Protein AF-A0A8X8D3J2-F1 (afdb_monomer)

Mean predicted aligned error: 17.14 Å

Solvent-accessible surface area (backbone atoms only — not comparable to full-atom values): 5319 Å² total; per-residue (Å²): 135,84,85,78,51,69,69,61,51,51,52,51,52,50,52,52,52,52,52,51,52,57,56,56,56,66,74,53,80,70,58,89,77,68,68,70,75,76,75,72,85,76,87,86,78,82,88,75,87,54,96,86,69,46,66,72,56,54,29,61,75,68,75,41,52,74,68,59,48,50,72,69,41,77,87,54,85,81,110

pLDDT: mean 76.06, std 13.65, range [38.0, 93.81]

Organism: Populus tomentosa (NCBI:txid118781)

Secondary structure (DSSP, 8-state):
-----HHHHHHHHHHHHHHHHHHHHHHT-S-TTT-----PPP----PPP-TT--HHHHHHHTT--HHHHHHHHTT----

Structure (mmCIF, N/CA/C/O backbone):
data_AF-A0A8X8D3J2-F1
#
_entry.id   AF-A0A8X8D3J2-F1
#
loop_
_atom_site.group_PDB
_atom_site.id
_atom_site.type_symbol
_atom_site.label_atom_id
_atom_site.label_alt_id
_atom_site.label_comp_id
_atom_site.label_asym_id
_atom_site.label_entity_id
_atom_site.label_seq_id
_atom_site.pdbx_PDB_ins_code
_atom_site.Cartn_x
_atom_site.Cartn_y
_atom_site.Cartn_z
_atom_site.occupancy
_atom_site.B_iso_or_equiv
_atom_site.auth_seq_id
_atom_site.auth_comp_id
_atom_site.auth_asym_id
_atom_site.auth_atom_id
_atom_site.pdbx_PDB_model_num
ATOM 1 N N . MET A 1 1 ? -25.573 -8.537 62.470 1.00 38.00 1 MET A N 1
ATOM 2 C CA . MET A 1 1 ? -26.303 -8.501 61.181 1.00 38.00 1 MET A CA 1
ATOM 3 C C . MET A 1 1 ? -26.637 -7.043 60.891 1.00 38.00 1 MET A C 1
ATOM 5 O O . MET A 1 1 ? -27.347 -6.440 61.685 1.00 38.00 1 MET A O 1
ATOM 9 N N . ALA A 1 2 ? -26.038 -6.429 59.867 1.00 50.78 2 ALA A N 1
ATOM 10 C CA . ALA A 1 2 ? -26.236 -5.005 59.588 1.00 50.78 2 ALA A CA 1
ATOM 11 C C . ALA A 1 2 ? -27.598 -4.775 58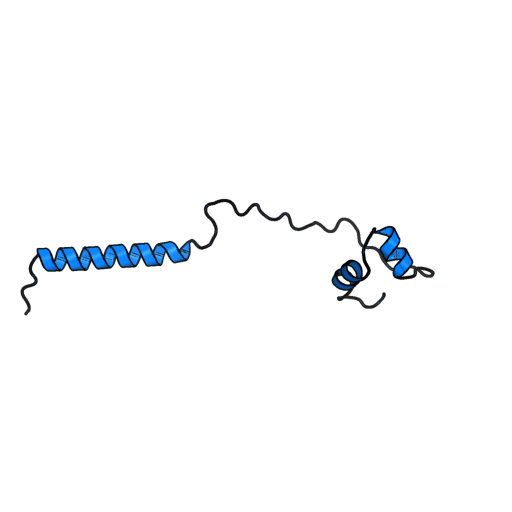.911 1.00 50.78 2 ALA A C 1
ATOM 13 O O . ALA A 1 2 ? -27.893 -5.364 57.873 1.00 50.78 2 ALA A O 1
ATOM 14 N N . ARG A 1 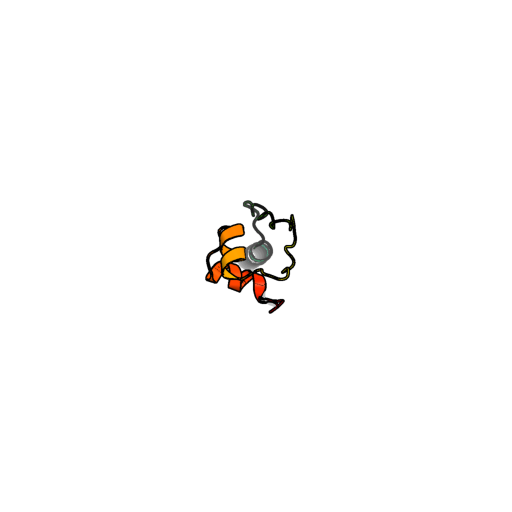3 ? -28.435 -3.924 59.511 1.00 57.66 3 ARG A N 1
ATOM 15 C CA . ARG A 1 3 ? -29.733 -3.509 58.969 1.00 57.66 3 ARG A CA 1
ATOM 16 C C . ARG A 1 3 ? -29.479 -2.467 57.878 1.00 57.66 3 ARG A C 1
ATOM 18 O O . ARG A 1 3 ? -29.363 -1.281 58.168 1.00 57.66 3 ARG A O 1
ATOM 25 N N . SER A 1 4 ? -29.319 -2.918 56.636 1.00 57.56 4 SER A N 1
ATOM 26 C CA . SER A 1 4 ? -29.159 -2.012 55.496 1.00 57.56 4 SER A CA 1
ATOM 27 C C . SER A 1 4 ? -30.456 -1.231 55.271 1.00 57.56 4 SER A C 1
ATOM 29 O O . SER A 1 4 ? -31.529 -1.818 55.128 1.00 57.56 4 SER A O 1
ATOM 31 N N . SER A 1 5 ? -30.373 0.100 55.271 1.00 67.94 5 SER A N 1
ATOM 32 C CA . SER A 1 5 ? -31.499 0.966 54.916 1.00 67.94 5 SER A CA 1
ATOM 33 C C . SER A 1 5 ? -31.779 0.852 53.415 1.00 67.94 5 SER A C 1
ATOM 35 O O . SER A 1 5 ? -30.857 0.802 52.594 1.00 67.94 5 SER A O 1
ATOM 37 N N . ASN A 1 6 ? -33.060 0.816 53.041 1.00 73.00 6 ASN A N 1
ATOM 38 C CA . ASN A 1 6 ? -33.511 0.664 51.653 1.00 73.00 6 ASN A CA 1
ATOM 39 C C . ASN A 1 6 ? -32.905 1.748 50.732 1.00 73.00 6 ASN A C 1
ATOM 41 O O . ASN A 1 6 ? -32.503 1.454 49.611 1.00 73.00 6 ASN A O 1
ATOM 45 N N . LYS A 1 7 ? -32.692 2.965 51.259 1.00 79.25 7 LYS A N 1
ATOM 46 C CA . LYS A 1 7 ? -32.025 4.072 50.553 1.00 79.25 7 LYS A CA 1
ATOM 47 C C . LYS A 1 7 ? -30.555 3.780 50.233 1.00 79.25 7 LYS A C 1
ATOM 49 O O . LYS A 1 7 ? -30.117 4.030 49.117 1.00 79.25 7 LYS A O 1
ATOM 54 N N . THR A 1 8 ? -29.797 3.226 51.177 1.00 84.50 8 THR A N 1
ATOM 55 C CA . THR A 1 8 ? -28.385 2.867 50.960 1.00 84.50 8 THR A CA 1
ATOM 56 C C . THR A 1 8 ? -28.259 1.694 49.990 1.00 84.50 8 THR A C 1
ATOM 58 O O . THR A 1 8 ? -27.366 1.678 49.151 1.00 84.50 8 THR A O 1
ATOM 61 N N . THR A 1 9 ? -29.206 0.754 50.053 1.00 84.12 9 THR A N 1
ATOM 62 C CA . THR A 1 9 ? -29.296 -0.387 49.128 1.00 84.12 9 THR A CA 1
ATOM 63 C C . THR A 1 9 ? -29.627 0.069 47.704 1.00 84.12 9 THR A C 1
ATOM 65 O O . THR A 1 9 ? -28.995 -0.383 46.755 1.00 84.12 9 THR A O 1
ATOM 68 N N . LEU A 1 10 ? -30.560 1.015 47.544 1.00 86.62 10 LEU A N 1
ATOM 69 C CA . LEU A 1 10 ? -30.888 1.626 46.251 1.00 86.62 10 LEU A CA 1
ATOM 70 C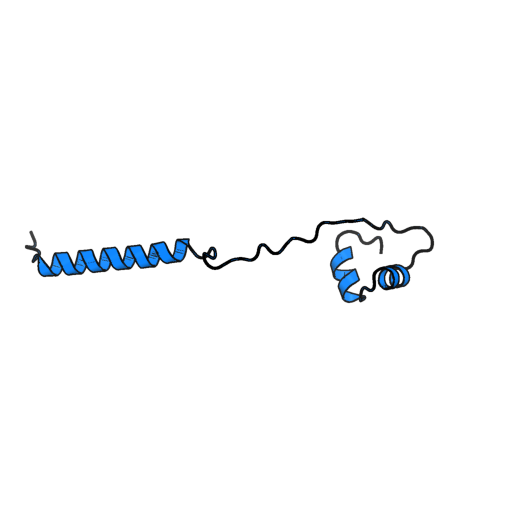 C . LEU A 1 10 ? -29.687 2.344 45.634 1.00 86.62 10 LEU A C 1
ATOM 72 O O . LEU A 1 10 ? -29.403 2.149 44.457 1.00 86.62 10 LEU A O 1
ATOM 76 N N . LEU A 1 11 ? -28.963 3.134 46.431 1.00 88.62 11 LEU A N 1
ATOM 77 C CA . LEU A 1 11 ? -27.764 3.834 45.967 1.00 88.62 11 LEU A CA 1
ATOM 78 C C . LEU A 1 11 ? -26.667 2.855 45.531 1.00 88.62 11 LEU A C 1
ATOM 80 O O . LEU A 1 11 ? -26.046 3.057 44.490 1.00 88.62 11 LEU A O 1
ATOM 84 N N . PHE A 1 12 ? -26.464 1.772 46.285 1.00 90.44 12 PHE A N 1
ATOM 85 C CA . PHE A 1 12 ? -25.477 0.749 45.947 1.00 90.44 12 PHE A CA 1
ATOM 86 C C . PHE A 1 12 ? -25.846 -0.007 44.660 1.00 90.44 12 PHE A C 1
ATOM 88 O O . PHE A 1 12 ? -25.002 -0.191 43.787 1.00 90.44 12 PHE A O 1
ATOM 95 N N . ASN A 1 13 ? -27.122 -0.375 44.497 1.00 89.81 13 ASN A N 1
ATOM 96 C CA . ASN A 1 13 ? -27.626 -1.017 43.279 1.00 89.81 13 ASN A CA 1
ATOM 97 C C . ASN A 1 13 ? -27.532 -0.094 42.054 1.00 89.81 13 ASN A C 1
ATOM 99 O O . ASN A 1 13 ? -27.163 -0.547 40.973 1.00 89.81 13 ASN A O 1
ATOM 103 N N . LEU A 1 14 ? -27.817 1.201 42.221 1.00 91.75 14 LEU A N 1
ATOM 104 C CA . LEU A 1 14 ? -27.675 2.197 41.159 1.00 91.75 14 LEU A CA 1
ATOM 105 C C . LEU A 1 14 ? -26.210 2.328 40.717 1.00 91.75 14 LEU A C 1
ATOM 107 O O . LEU A 1 14 ? -25.929 2.307 39.521 1.00 91.75 14 LEU A O 1
ATOM 111 N N . ALA A 1 15 ? -25.274 2.392 41.668 1.00 93.81 15 ALA A N 1
ATOM 112 C CA . ALA A 1 15 ? -23.842 2.427 41.370 1.00 93.81 15 ALA A CA 1
ATOM 113 C C . ALA A 1 15 ? -23.372 1.159 40.629 1.00 93.81 15 ALA A C 1
ATOM 115 O O . ALA A 1 15 ? -22.589 1.253 39.680 1.00 93.81 15 ALA A O 1
ATOM 116 N N . LEU A 1 16 ? -23.895 -0.014 41.006 1.00 92.81 16 LEU A N 1
ATOM 117 C CA . LEU A 1 16 ? -23.636 -1.289 40.327 1.00 92.81 16 LEU A CA 1
ATOM 118 C C . LEU A 1 16 ? -24.129 -1.282 38.870 1.00 92.81 16 LEU A C 1
ATOM 120 O O . LEU A 1 16 ? -23.394 -1.689 37.972 1.00 92.81 16 LEU A O 1
ATOM 124 N N . MET A 1 17 ? -25.335 -0.761 38.625 1.00 92.19 17 MET A N 1
ATOM 125 C CA . MET A 1 17 ? -25.910 -0.648 37.278 1.00 92.19 17 MET A CA 1
ATOM 126 C C . MET A 1 17 ? -25.131 0.330 36.390 1.00 92.19 17 MET A C 1
ATOM 128 O O . MET A 1 17 ? -24.834 0.002 35.242 1.00 92.19 17 MET A O 1
ATOM 132 N N . LEU A 1 18 ? -24.732 1.497 36.915 1.00 90.19 18 LEU A N 1
ATOM 133 C CA . LEU A 1 18 ? -23.879 2.435 36.173 1.00 90.19 18 LEU A CA 1
ATOM 134 C C . LEU A 1 18 ? -22.512 1.827 35.842 1.00 90.19 18 LEU A C 1
ATOM 136 O O . LEU A 1 18 ? -22.033 1.976 34.721 1.00 90.19 18 LEU A O 1
ATOM 140 N N . SER A 1 19 ? -21.906 1.107 36.788 1.00 91.75 19 SER A N 1
ATOM 141 C CA . SER A 1 19 ? -20.621 0.432 36.571 1.00 91.75 19 SER A CA 1
ATOM 142 C C . SER A 1 19 ? -20.724 -0.613 35.456 1.00 91.75 19 SER A C 1
ATOM 144 O O . SER A 1 19 ? -19.853 -0.681 34.592 1.00 91.75 19 SER A O 1
ATOM 146 N N . PHE A 1 20 ? -21.821 -1.375 35.417 1.00 86.88 20 PHE A N 1
ATOM 147 C CA . PHE A 1 20 ? -22.076 -2.358 34.365 1.00 86.88 20 PHE A CA 1
ATOM 148 C C . PHE A 1 20 ? -22.269 -1.714 32.982 1.00 86.88 20 PHE A C 1
ATOM 150 O O . PHE A 1 20 ? -21.697 -2.192 32.005 1.00 86.88 20 PHE A O 1
ATOM 157 N N . LEU A 1 21 ? -23.007 -0.601 32.893 1.00 83.62 21 LEU A N 1
ATOM 158 C CA . LEU A 1 21 ? -23.201 0.143 31.640 1.00 83.62 21 LEU A CA 1
ATOM 159 C C . LEU A 1 21 ? -21.892 0.740 31.107 1.00 83.62 21 LEU A C 1
ATOM 161 O O . LEU A 1 21 ? -21.625 0.668 29.907 1.00 83.62 21 LEU A O 1
ATOM 165 N N . LEU A 1 22 ? -21.054 1.281 31.997 1.00 82.88 22 LEU A N 1
ATOM 166 C CA . LEU A 1 22 ? -19.735 1.786 31.622 1.00 82.88 22 LEU A CA 1
ATOM 167 C C . LEU A 1 22 ? -18.846 0.657 31.094 1.00 82.88 22 LEU A C 1
ATOM 169 O O . LEU A 1 22 ? -18.229 0.831 30.050 1.00 82.88 22 LEU A O 1
ATOM 173 N N . ILE A 1 23 ? -18.839 -0.519 31.727 1.00 81.44 23 ILE A N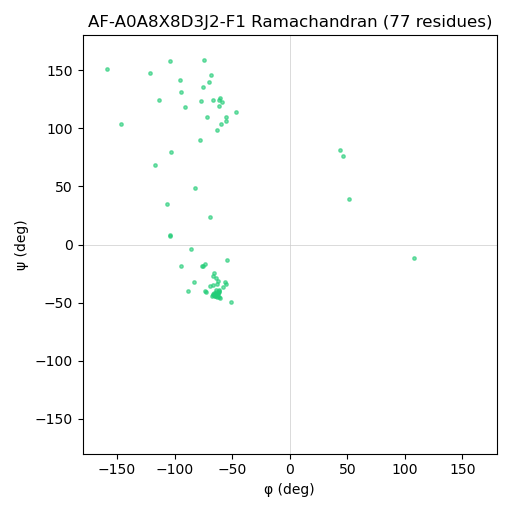 1
ATOM 174 C CA . ILE A 1 23 ? -18.075 -1.680 31.240 1.00 81.44 23 ILE A CA 1
ATOM 175 C C . ILE A 1 23 ? -18.627 -2.190 29.896 1.00 81.44 23 ILE A C 1
ATOM 177 O O . ILE A 1 23 ? -17.850 -2.463 28.980 1.00 81.44 23 ILE A O 1
ATOM 181 N N . ALA A 1 24 ? -19.952 -2.262 29.731 1.00 71.00 24 ALA A N 1
ATOM 182 C CA . ALA A 1 24 ? -20.588 -2.676 28.479 1.00 71.00 24 ALA A CA 1
ATOM 183 C C . ALA A 1 24 ? -20.271 -1.722 27.310 1.00 71.00 24 ALA A C 1
ATOM 185 O O . ALA A 1 24 ? -20.128 -2.176 26.174 1.00 71.00 24 ALA A O 1
ATOM 186 N N . SER A 1 25 ? -20.078 -0.424 27.578 1.00 67.81 25 SER A N 1
ATOM 187 C CA . SER A 1 25 ? -19.663 0.544 26.553 1.00 67.81 25 SER A CA 1
ATOM 188 C C . SER A 1 25 ? -18.263 0.259 25.981 1.00 67.81 25 SER A C 1
ATOM 190 O O . SER A 1 25 ? -18.020 0.501 24.800 1.00 67.81 25 SER A O 1
ATOM 192 N N . VAL A 1 26 ? -17.368 -0.360 26.764 1.00 67.00 26 VAL A N 1
ATOM 193 C CA . VAL A 1 26 ? -16.002 -0.713 26.326 1.00 67.00 26 VAL A CA 1
ATOM 194 C C . VAL A 1 26 ? -15.989 -1.941 25.399 1.00 67.00 26 VAL A C 1
ATOM 196 O O . VAL A 1 26 ? -15.050 -2.129 24.625 1.00 67.00 26 VAL A O 1
ATOM 199 N N . VAL A 1 27 ? -17.058 -2.748 25.398 1.00 56.19 27 VAL A N 1
ATOM 200 C CA . VAL A 1 27 ? -17.213 -3.913 24.503 1.00 56.19 27 VAL A CA 1
ATOM 201 C C . VAL A 1 27 ? -17.563 -3.489 23.065 1.00 56.19 27 VAL A C 1
ATOM 203 O O . VAL A 1 27 ? -17.308 -4.237 22.122 1.00 56.19 27 VAL A O 1
ATOM 206 N N . GLN A 1 28 ? -18.053 -2.260 22.858 1.00 56.19 28 GLN A N 1
ATOM 207 C CA . GLN A 1 28 ? -18.392 -1.712 21.537 1.00 56.19 28 GLN A CA 1
ATOM 208 C C . GLN A 1 28 ? -17.413 -0.650 21.019 1.00 56.19 28 GLN A C 1
ATOM 210 O O . GLN A 1 28 ? -17.766 0.189 20.193 1.00 56.19 28 GLN A O 1
ATOM 215 N N . SER A 1 29 ? -16.122 -0.788 21.322 1.00 58.00 29 SER A N 1
ATOM 216 C CA . SER A 1 29 ? -15.055 -0.120 20.548 1.00 58.00 29 SER A CA 1
ATOM 217 C C . SER A 1 29 ? -14.888 -0.688 19.121 1.00 58.00 29 SER A C 1
ATOM 219 O O . SER A 1 29 ? -13.831 -0.571 18.502 1.00 58.00 29 SER A O 1
ATOM 221 N N . ARG A 1 30 ? -15.936 -1.303 18.561 1.00 59.72 30 ARG A N 1
ATOM 222 C CA . ARG A 1 30 ? -16.079 -1.609 17.136 1.00 59.72 30 ARG A CA 1
ATOM 223 C C . ARG A 1 30 ? -17.284 -0.841 16.587 1.00 59.72 30 ARG A C 1
ATOM 225 O O . ARG A 1 30 ? -18.306 -1.419 16.259 1.00 59.72 30 ARG A O 1
ATOM 232 N N . SER A 1 31 ? -17.125 0.483 16.542 1.00 57.88 31 SER A N 1
ATOM 233 C CA . SER A 1 31 ? -17.644 1.349 15.468 1.00 57.88 31 SER A CA 1
ATOM 234 C C . SER A 1 31 ? -19.100 1.090 15.043 1.00 57.88 31 SER A C 1
ATOM 236 O O . SER A 1 31 ? -19.366 0.571 13.964 1.00 57.88 31 SER A O 1
ATOM 238 N N . VAL A 1 32 ? -20.056 1.542 15.859 1.00 59.00 32 VAL A N 1
ATOM 239 C CA . VAL A 1 32 ? -21.478 1.645 15.461 1.00 59.00 32 VAL A CA 1
ATOM 240 C C . VAL A 1 32 ? -21.714 2.813 14.486 1.00 59.00 32 VAL A C 1
ATOM 242 O O . VAL A 1 32 ? -22.699 2.828 13.757 1.00 59.00 32 V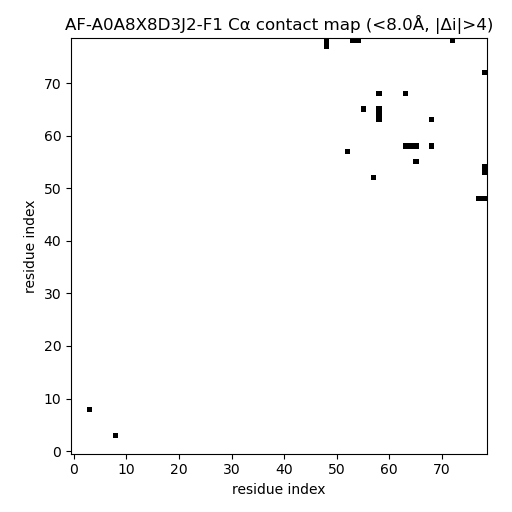AL A O 1
ATOM 245 N N . LEU A 1 33 ? -20.773 3.758 14.385 1.00 58.59 33 LEU A N 1
ATOM 246 C CA . LEU A 1 33 ? -20.782 4.809 13.370 1.00 58.59 33 LEU A CA 1
ATOM 247 C C . LEU A 1 33 ? -19.767 4.473 12.270 1.00 58.59 33 LEU A C 1
ATOM 249 O O . LEU A 1 33 ? -18.631 4.931 12.298 1.00 58.59 33 LEU A O 1
ATOM 253 N N . GLY A 1 34 ? -20.178 3.585 11.362 1.00 55.41 34 GLY A N 1
ATOM 254 C CA . GLY A 1 34 ? -19.591 3.387 10.036 1.00 55.41 34 GLY A CA 1
ATOM 255 C C . GLY A 1 34 ? -18.065 3.363 9.971 1.00 55.41 34 GLY A C 1
ATOM 256 O O . GLY A 1 34 ? -17.447 4.318 9.505 1.00 55.41 34 GLY A O 1
ATOM 257 N N . ARG A 1 35 ? -17.451 2.216 10.282 1.00 55.84 35 ARG A N 1
ATOM 258 C CA . ARG A 1 35 ? -16.263 1.846 9.508 1.00 55.84 35 ARG A CA 1
ATOM 259 C C . ARG A 1 35 ? -16.749 1.659 8.079 1.00 55.84 35 ARG A C 1
ATOM 261 O O . ARG A 1 35 ? -17.309 0.613 7.762 1.00 55.84 35 ARG A O 1
ATOM 268 N N . ALA A 1 36 ? -16.575 2.680 7.240 1.00 61.47 36 ALA A N 1
ATOM 269 C CA . ALA A 1 36 ? -16.468 2.448 5.811 1.00 61.47 36 ALA A CA 1
ATOM 270 C C . ALA A 1 36 ? -15.490 1.282 5.681 1.00 61.47 36 ALA A C 1
ATOM 272 O O . ALA A 1 36 ? -14.358 1.381 6.162 1.00 61.47 36 ALA A O 1
ATOM 273 N N . ALA A 1 37 ? -15.972 0.135 5.203 1.00 62.94 37 ALA A N 1
ATOM 274 C CA . ALA A 1 37 ? -15.099 -0.977 4.901 1.00 62.94 37 ALA A CA 1
ATOM 275 C C . ALA A 1 37 ? -14.066 -0.396 3.940 1.00 62.94 37 ALA A C 1
ATOM 277 O O . ALA A 1 37 ? -14.417 -0.026 2.822 1.00 62.94 37 ALA A O 1
ATOM 278 N N . ALA A 1 38 ? -12.841 -0.182 4.422 1.00 63.47 38 ALA A N 1
ATOM 279 C CA . ALA A 1 38 ? -11.744 0.186 3.558 1.00 63.47 38 ALA A CA 1
ATOM 280 C C . ALA A 1 38 ? -11.643 -0.987 2.593 1.00 63.47 38 ALA A C 1
ATOM 282 O O . ALA A 1 38 ? -11.262 -2.084 3.001 1.00 63.47 38 ALA A O 1
ATOM 283 N N . SER A 1 39 ? -12.134 -0.793 1.371 1.00 68.75 39 SER A N 1
ATOM 284 C CA . SER A 1 39 ? -12.035 -1.778 0.310 1.00 68.75 39 SER A CA 1
ATOM 285 C C . SER A 1 39 ? -10.556 -2.080 0.175 1.00 68.75 39 SER A C 1
ATOM 287 O O . SER A 1 39 ? -9.777 -1.202 -0.202 1.00 68.75 39 SER A O 1
ATOM 289 N N . THR A 1 40 ? -10.159 -3.279 0.585 1.00 74.38 40 THR A N 1
ATOM 290 C CA . THR A 1 40 ? -8.801 -3.742 0.360 1.00 74.38 40 THR A CA 1
ATOM 291 C C . THR A 1 40 ? -8.596 -3.749 -1.149 1.00 74.38 40 THR A C 1
ATOM 293 O O . THR A 1 40 ? -9.448 -4.295 -1.853 1.00 74.38 40 THR A O 1
ATOM 296 N N . PRO A 1 41 ? -7.549 -3.092 -1.671 1.00 73.69 41 PRO A N 1
ATOM 297 C CA . PRO A 1 41 ? -7.287 -3.127 -3.098 1.00 73.69 41 PRO A CA 1
ATOM 298 C C . PRO A 1 41 ? -7.096 -4.586 -3.521 1.00 73.69 41 PRO A C 1
ATOM 300 O O . PRO A 1 41 ? -6.258 -5.297 -2.969 1.00 73.69 41 PRO A O 1
ATOM 303 N N . GLU A 1 42 ? -7.911 -5.033 -4.472 1.00 82.31 42 GLU A N 1
ATOM 304 C CA . GLU A 1 42 ? -7.781 -6.355 -5.075 1.00 82.31 42 GLU A CA 1
ATOM 305 C C . GLU A 1 42 ? -6.595 -6.345 -6.045 1.00 82.31 42 GLU A C 1
ATOM 307 O O . GLU A 1 42 ? -6.416 -5.405 -6.826 1.00 82.31 42 GLU A O 1
ATOM 312 N N . CYS A 1 43 ? -5.767 -7.388 -6.007 1.00 83.94 43 CYS A N 1
ATOM 313 C CA . CYS A 1 43 ? -4.649 -7.518 -6.934 1.00 83.94 43 CYS A CA 1
ATOM 314 C C . CYS A 1 43 ? -5.186 -7.858 -8.331 1.00 83.94 43 CYS A C 1
ATOM 316 O O . CYS A 1 43 ? -5.677 -8.960 -8.565 1.00 83.94 43 CYS A O 1
ATOM 318 N N . VAL A 1 44 ? -5.097 -6.903 -9.259 1.00 85.50 44 VAL A N 1
ATOM 319 C CA . VAL A 1 44 ? -5.604 -7.074 -10.632 1.00 85.50 44 VAL A CA 1
ATOM 320 C C . VAL A 1 44 ? -4.592 -7.798 -11.526 1.00 85.50 44 VAL A C 1
ATOM 322 O O . VAL A 1 44 ? -4.981 -8.524 -12.437 1.00 85.50 44 VAL A O 1
ATOM 325 N N . SER A 1 45 ? -3.291 -7.605 -11.291 1.00 82.56 45 SER A N 1
ATOM 326 C CA . SER A 1 45 ? -2.223 -8.195 -12.101 1.00 82.56 45 SER A CA 1
ATOM 327 C C . SER A 1 45 ? -0.899 -8.239 -11.337 1.00 82.56 45 SER A C 1
ATOM 329 O O . SER A 1 45 ? -0.632 -7.376 -10.499 1.00 82.56 45 SER A O 1
ATOM 331 N N . VAL A 1 46 ? -0.062 -9.227 -11.659 1.00 84.00 46 VAL A N 1
ATOM 332 C CA . VAL A 1 46 ? 1.307 -9.365 -11.151 1.00 84.00 46 VAL A CA 1
ATOM 333 C C . VAL A 1 46 ? 2.269 -9.177 -12.315 1.00 84.00 46 VAL A C 1
ATOM 335 O O . VAL A 1 46 ? 2.188 -9.885 -13.318 1.00 84.00 46 VAL A O 1
ATOM 338 N N . HIS A 1 47 ? 3.195 -8.235 -12.170 1.00 84.00 47 HIS A N 1
ATOM 339 C CA . HIS A 1 47 ? 4.260 -8.021 -13.138 1.00 84.00 47 HIS A CA 1
ATOM 340 C C . HIS A 1 47 ? 5.485 -8.863 -12.759 1.00 84.00 47 HIS A C 1
ATOM 342 O O . HIS A 1 47 ? 6.039 -8.711 -11.671 1.00 84.00 47 HIS A O 1
ATOM 348 N N . GLY A 1 48 ? 5.878 -9.781 -13.642 1.00 84.31 48 GLY A N 1
ATOM 349 C CA . GLY A 1 48 ? 7.115 -10.547 -13.516 1.00 84.31 48 GLY A CA 1
ATOM 350 C C . GLY A 1 48 ? 8.232 -9.876 -14.304 1.00 84.31 48 GLY A C 1
ATOM 351 O O . GLY A 1 48 ? 8.032 -9.557 -15.471 1.00 84.31 48 GLY A O 1
ATOM 352 N N . VAL A 1 49 ? 9.393 -9.698 -13.674 1.00 84.12 49 VAL A N 1
ATOM 353 C CA . VAL A 1 49 ? 10.570 -9.078 -14.300 1.00 84.12 49 VAL A CA 1
ATOM 354 C C . VAL A 1 49 ? 11.018 -9.909 -15.503 1.00 84.12 49 VAL A C 1
ATOM 356 O O . VAL A 1 49 ? 11.288 -11.108 -15.363 1.00 84.12 49 VAL A O 1
ATOM 359 N N . VAL A 1 50 ? 11.109 -9.280 -16.676 1.00 85.31 50 VAL A N 1
ATOM 360 C CA . VAL A 1 50 ? 11.626 -9.908 -17.899 1.00 85.31 50 VAL A CA 1
ATOM 361 C C . VAL A 1 50 ? 13.041 -9.429 -18.218 1.00 85.31 50 VAL A C 1
ATOM 363 O O . VAL A 1 50 ? 13.514 -8.394 -17.751 1.00 85.31 50 VAL A O 1
ATOM 366 N N . THR A 1 51 ? 13.777 -10.217 -19.004 1.00 83.50 51 THR A N 1
ATOM 367 C CA . THR A 1 51 ? 15.155 -9.884 -19.383 1.00 83.50 51 THR A CA 1
ATOM 368 C C . THR A 1 51 ? 15.197 -8.568 -20.161 1.00 83.50 51 THR A C 1
ATOM 370 O O . THR A 1 51 ? 14.631 -8.473 -21.247 1.00 83.50 51 THR A O 1
ATOM 373 N N . GLY A 1 52 ? 15.906 -7.577 -19.616 1.00 82.25 52 GLY A N 1
ATOM 374 C CA . GLY A 1 52 ? 15.999 -6.226 -20.178 1.00 82.25 52 GLY A CA 1
ATOM 375 C C . GLY A 1 52 ? 15.239 -5.165 -19.379 1.00 82.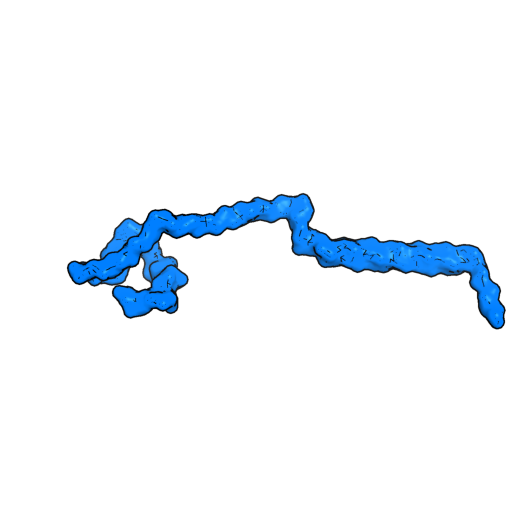25 52 GLY A C 1
ATOM 376 O O . GLY A 1 52 ? 15.480 -3.978 -19.596 1.00 82.25 52 GLY A O 1
ATOM 377 N N . ASP A 1 53 ? 14.396 -5.567 -18.425 1.00 83.44 53 ASP A N 1
ATOM 378 C CA . ASP A 1 53 ? 13.783 -4.625 -17.495 1.00 83.44 53 ASP A CA 1
ATOM 379 C C . ASP A 1 53 ? 14.822 -4.034 -16.542 1.00 83.44 53 ASP A C 1
ATOM 381 O O . ASP A 1 53 ? 15.772 -4.684 -16.100 1.00 83.44 53 ASP A O 1
ATOM 385 N N . THR A 1 54 ? 14.605 -2.770 -16.196 1.00 86.44 54 THR A N 1
ATOM 386 C CA . THR A 1 54 ? 15.306 -2.100 -15.102 1.00 86.44 54 THR A CA 1
ATOM 387 C C . THR A 1 54 ? 14.263 -1.620 -14.109 1.00 86.44 54 THR A C 1
ATOM 389 O O . THR A 1 54 ? 13.166 -1.233 -14.513 1.00 86.44 54 THR A O 1
ATOM 392 N N . CYS A 1 55 ? 14.588 -1.599 -12.819 1.00 85.1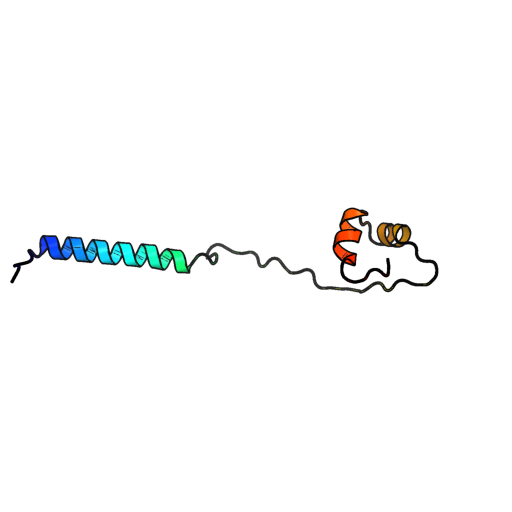2 55 CYS A N 1
ATOM 393 C CA . CYS A 1 55 ? 13.619 -1.214 -11.791 1.00 85.12 55 CYS A CA 1
ATOM 394 C C . CYS A 1 55 ? 13.067 0.199 -12.033 1.00 85.12 55 CYS A C 1
ATOM 396 O O . CYS A 1 55 ? 11.865 0.402 -11.948 1.00 85.12 55 CYS A O 1
ATOM 398 N N . SER A 1 56 ? 13.894 1.134 -12.515 1.00 86.75 56 SER A N 1
ATOM 399 C CA . SER A 1 56 ? 13.437 2.476 -12.906 1.00 86.75 56 SER A CA 1
ATOM 400 C C . SER A 1 56 ? 12.510 2.504 -14.128 1.00 86.75 56 SER A C 1
ATOM 402 O O . SER A 1 56 ? 11.716 3.433 -14.271 1.00 86.75 56 SER A O 1
ATOM 404 N N . ALA A 1 57 ? 12.610 1.533 -15.041 1.00 88.69 57 ALA A N 1
ATOM 405 C CA . ALA A 1 57 ? 11.671 1.412 -16.156 1.00 88.69 57 ALA A CA 1
ATOM 406 C C . ALA A 1 57 ? 10.313 0.881 -15.678 1.00 88.69 57 ALA A C 1
ATOM 408 O O . ALA A 1 57 ? 9.281 1.400 -16.098 1.00 88.69 57 ALA A O 1
ATOM 409 N N . VAL A 1 58 ? 10.321 -0.088 -14.759 1.00 86.75 58 VAL A N 1
ATOM 410 C CA . VAL A 1 58 ? 9.106 -0.637 -14.139 1.00 86.75 58 VAL A CA 1
ATOM 411 C C 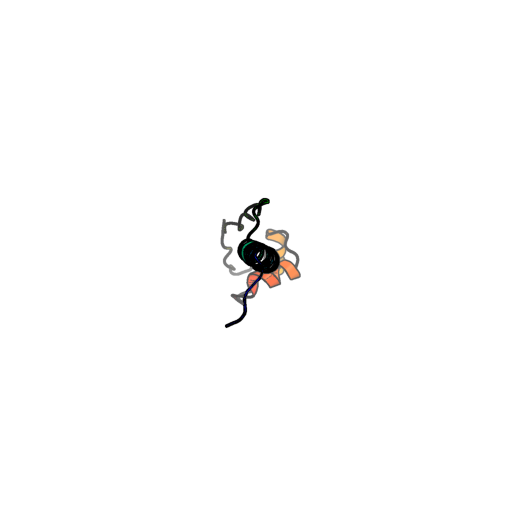. VAL A 1 58 ? 8.429 0.413 -13.249 1.00 86.75 58 VAL A C 1
ATOM 413 O O . VAL A 1 58 ? 7.231 0.638 -13.382 1.00 86.75 58 VAL A O 1
ATOM 416 N N . GLU A 1 59 ? 9.185 1.144 -12.426 1.00 88.38 59 GLU A N 1
ATOM 417 C CA . GLU A 1 59 ? 8.690 2.284 -11.635 1.00 88.38 59 GLU A CA 1
ATOM 418 C C . GLU A 1 59 ? 7.934 3.289 -12.512 1.00 88.38 59 GLU A C 1
ATOM 420 O O . GLU A 1 59 ? 6.792 3.641 -12.222 1.00 88.38 59 GLU A O 1
ATOM 425 N N . LYS A 1 60 ? 8.535 3.688 -13.641 1.00 90.00 60 LYS A N 1
ATOM 426 C CA . LYS A 1 60 ? 7.905 4.604 -14.603 1.00 90.00 60 LYS A CA 1
ATOM 427 C C . LYS A 1 60 ? 6.685 4.007 -15.295 1.00 90.00 60 LYS A C 1
ATOM 429 O O . LYS A 1 60 ? 5.753 4.744 -15.595 1.00 90.00 60 LYS A O 1
ATOM 434 N N . GLN A 1 61 ? 6.688 2.705 -15.575 1.00 89.56 61 GLN A N 1
ATOM 435 C CA . GLN A 1 61 ? 5.556 2.027 -16.208 1.00 89.56 61 GLN A CA 1
ATOM 436 C C . GLN A 1 61 ? 4.299 2.072 -15.328 1.00 89.56 61 GLN A C 1
ATOM 438 O O . GLN A 1 61 ? 3.194 2.163 -15.860 1.00 89.56 61 GLN A O 1
ATOM 443 N N . PHE A 1 62 ? 4.473 2.032 -14.006 1.00 88.62 62 PHE A N 1
ATOM 444 C CA . PHE A 1 62 ? 3.381 2.041 -13.029 1.00 88.62 62 PHE A CA 1
ATOM 445 C C . PHE A 1 62 ? 3.192 3.390 -12.318 1.00 88.62 62 PHE A C 1
ATOM 447 O O . PHE A 1 62 ? 2.393 3.464 -11.389 1.00 88.62 62 PHE A O 1
ATOM 454 N N . ASP A 1 63 ? 3.894 4.440 -12.760 1.00 91.50 63 ASP A N 1
ATOM 455 C CA . ASP A 1 63 ? 3.883 5.783 -12.156 1.00 91.50 63 ASP A CA 1
ATOM 456 C C . ASP A 1 63 ? 4.149 5.763 -10.636 1.00 91.50 63 ASP A C 1
ATOM 458 O O . ASP A 1 63 ? 3.524 6.469 -9.845 1.00 91.50 63 ASP A O 1
ATOM 462 N N . LEU A 1 64 ? 5.075 4.897 -10.217 1.00 88.00 64 LEU A N 1
ATOM 463 C CA . LEU A 1 64 ? 5.463 4.724 -8.821 1.00 88.00 64 LEU A CA 1
ATOM 464 C C . LEU A 1 64 ? 6.700 5.560 -8.508 1.00 88.00 64 LEU A C 1
ATOM 466 O O . LEU A 1 64 ? 7.651 5.620 -9.294 1.00 88.00 64 LEU A O 1
ATOM 470 N N . THR A 1 65 ? 6.736 6.151 -7.313 1.00 89.75 65 THR A N 1
ATOM 471 C CA . THR A 1 65 ? 7.999 6.672 -6.786 1.00 89.75 65 THR A CA 1
ATOM 472 C C . THR A 1 65 ? 8.891 5.518 -6.325 1.00 89.75 65 THR A C 1
ATOM 474 O O . THR A 1 65 ? 8.408 4.438 -5.986 1.00 89.75 65 THR A O 1
ATOM 477 N N . ALA A 1 66 ? 10.202 5.754 -6.234 1.00 84.19 66 ALA A N 1
ATOM 478 C CA . ALA A 1 66 ? 11.143 4.754 -5.721 1.00 84.19 66 ALA A CA 1
ATOM 479 C C . ALA A 1 66 ? 10.779 4.265 -4.303 1.00 84.19 66 ALA A C 1
ATOM 481 O O . ALA A 1 66 ? 11.005 3.106 -3.957 1.00 84.19 66 ALA A O 1
ATOM 482 N N . ASN A 1 67 ? 10.183 5.133 -3.477 1.00 85.25 67 ASN A N 1
ATOM 483 C CA . ASN A 1 67 ? 9.729 4.758 -2.138 1.00 85.25 67 ASN A CA 1
ATOM 484 C C . ASN A 1 67 ? 8.484 3.866 -2.188 1.00 85.25 67 ASN A C 1
ATOM 486 O O . ASN A 1 67 ? 8.419 2.890 -1.440 1.00 85.25 67 ASN A O 1
ATOM 490 N N . ASP A 1 68 ? 7.533 4.174 -3.071 1.00 84.12 68 ASP A N 1
ATOM 491 C CA . ASP A 1 68 ? 6.324 3.363 -3.248 1.00 84.12 68 ASP A CA 1
ATOM 492 C C . ASP A 1 68 ? 6.684 1.979 -3.792 1.00 84.12 68 ASP A C 1
ATOM 494 O O . ASP A 1 68 ? 6.233 0.962 -3.270 1.00 84.12 68 ASP A O 1
ATOM 498 N N . PHE A 1 69 ? 7.571 1.929 -4.788 1.00 83.69 69 PHE A N 1
ATOM 499 C CA . PHE A 1 69 ? 8.053 0.681 -5.369 1.00 83.69 69 PHE A CA 1
ATOM 500 C C . PHE A 1 69 ? 8.786 -0.183 -4.335 1.00 83.69 69 PHE A C 1
ATOM 502 O O . PHE A 1 69 ? 8.498 -1.374 -4.201 1.00 83.69 69 PHE A O 1
ATOM 509 N N . LYS A 1 70 ? 9.666 0.420 -3.528 1.00 81.44 70 LYS A N 1
ATOM 510 C CA . LYS A 1 70 ? 10.388 -0.287 -2.463 1.00 81.44 70 LYS A CA 1
ATOM 511 C C . LYS A 1 70 ? 9.450 -0.877 -1.407 1.00 81.44 70 LYS A C 1
ATOM 513 O O . LYS A 1 70 ? 9.659 -2.013 -0.995 1.00 81.44 70 LYS A O 1
ATOM 518 N N . ALA A 1 71 ? 8.404 -0.146 -1.025 1.00 80.25 71 ALA A N 1
ATOM 519 C CA . ALA A 1 71 ? 7.411 -0.623 -0.064 1.00 80.25 71 ALA A CA 1
ATOM 520 C C . ALA A 1 71 ? 6.590 -1.823 -0.583 1.00 80.25 71 ALA A C 1
ATOM 522 O O . ALA A 1 71 ? 6.068 -2.601 0.214 1.00 80.25 71 ALA A O 1
ATOM 523 N N . ILE A 1 72 ? 6.478 -1.988 -1.908 1.00 77.06 72 ILE A N 1
ATOM 524 C CA . ILE A 1 72 ? 5.738 -3.087 -2.549 1.00 77.06 72 ILE A CA 1
ATOM 525 C C . ILE A 1 72 ? 6.633 -4.322 -2.763 1.00 77.06 72 ILE A C 1
ATOM 527 O O . ILE A 1 72 ? 6.188 -5.454 -2.568 1.00 77.06 72 ILE A O 1
ATOM 531 N N . VAL A 1 73 ? 7.893 -4.125 -3.162 1.00 68.44 73 VAL A N 1
ATOM 532 C CA . VAL A 1 73 ? 8.804 -5.205 -3.601 1.00 68.44 73 VAL A CA 1
ATOM 533 C C . VAL A 1 73 ? 9.555 -5.878 -2.439 1.00 68.44 73 VAL A C 1
ATOM 535 O O . VAL A 1 73 ? 10.212 -6.899 -2.634 1.00 68.44 73 VAL A O 1
ATOM 538 N N . GLU A 1 74 ? 9.385 -5.402 -1.202 1.00 53.78 74 GLU A N 1
ATOM 539 C CA . GLU A 1 74 ? 10.106 -5.856 0.004 1.00 53.78 74 GLU A CA 1
ATOM 540 C C . GLU A 1 74 ? 10.027 -7.380 0.290 1.00 53.78 74 GLU A C 1
ATOM 542 O O . GLU A 1 74 ? 10.821 -7.915 1.061 1.00 53.78 74 GLU A O 1
ATOM 547 N N . VAL A 1 75 ? 9.126 -8.116 -0.376 1.00 57.34 75 VAL A N 1
ATOM 548 C CA . VAL A 1 75 ? 8.953 -9.576 -0.233 1.00 57.34 75 VAL A CA 1
ATOM 549 C C . VAL A 1 75 ? 9.740 -10.403 -1.276 1.00 57.34 75 VAL A C 1
ATOM 551 O O . VAL A 1 75 ? 9.968 -11.597 -1.063 1.00 57.34 75 VAL A O 1
ATOM 554 N N . ARG A 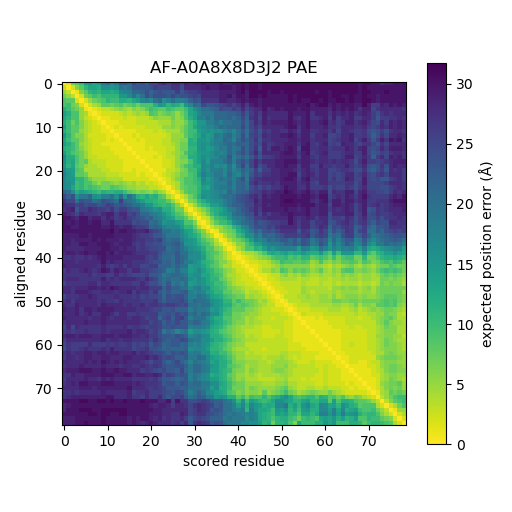1 76 ? 10.192 -9.824 -2.401 1.00 53.75 76 ARG A N 1
ATOM 555 C CA . ARG A 1 76 ? 10.922 -10.548 -3.468 1.00 53.75 76 ARG A CA 1
ATOM 556 C C . ARG A 1 76 ? 11.972 -9.642 -4.140 1.00 53.75 76 ARG A C 1
ATOM 558 O O . ARG A 1 76 ? 11.605 -8.877 -5.025 1.00 53.75 76 ARG A O 1
ATOM 565 N N . PRO A 1 77 ? 13.272 -9.801 -3.825 1.00 56.97 77 PRO A N 1
ATOM 566 C CA . PRO A 1 77 ? 14.347 -8.917 -4.282 1.00 56.97 77 PRO A CA 1
ATOM 567 C C . PRO A 1 77 ? 14.825 -9.269 -5.703 1.00 56.97 77 PRO A C 1
ATOM 569 O O . PRO A 1 77 ? 16.009 -9.504 -5.931 1.00 56.97 77 PRO A O 1
ATOM 572 N N . ASN A 1 78 ? 13.892 -9.442 -6.641 1.00 57.25 78 ASN A N 1
ATOM 573 C CA . ASN A 1 78 ? 14.226 -9.641 -8.059 1.00 57.25 78 ASN A CA 1
ATOM 574 C C . ASN A 1 78 ? 13.969 -8.379 -8.901 1.00 57.25 78 ASN A C 1
ATOM 576 O O . ASN A 1 78 ? 14.103 -8.422 -10.121 1.00 57.25 78 ASN A O 1
ATOM 580 N N . CYS A 1 79 ? 13.646 -7.284 -8.210 1.00 57.81 79 CYS A N 1
ATOM 581 C CA . CYS A 1 79 ? 14.329 -6.000 -8.293 1.00 57.81 79 CYS A CA 1
ATOM 582 C C . CYS A 1 79 ? 14.953 -5.751 -6.900 1.00 57.81 79 CYS A C 1
ATOM 584 O O . CYS A 1 79 ? 16.090 -5.254 -6.843 1.00 57.81 79 CYS A O 1
#

Sequence (79 aa):
MARSSNKTTLLFNLALMLSFLLIASVVQSRSVLGRAAASTPECVSVHGVVTGDTCSAVEKQFDLTANDFKAIVEVRPNC

Foldseek 3Di:
DDDDDPVNVVVVVVVVVVVVVVVVVVVVPPPPPDPPPPPDDDDPDDDDDDPPDDLVNVCVVVVHDPVRSCVVCVVPPPD

Radius of gyration: 29.75 Å; Cα contacts (8 Å, |Δi|>4): 13; chains: 1; bounding box: 50×17×81 Å